Protein AF-A0A7Z9PT68-F1 (afdb_monomer_lite)

pLDDT: mean 85.9, std 8.34, range [60.0, 95.69]

Foldseek 3Di:
DADQQPRHAWDWDDFPPQTWTADPAQRDTDADVCSVVVQVPDPDGPCVNVDPPPDPDHHDDRDDDWTADPPPRHIDDWDADPNDID

Sequence (86 aa):
MNCPGCGNPMERVLARDTELDQCLVCRGLWLDHREIDELFALENIPARFLDQQQYGESPVMIGEGSRVCPRCDRDLRTVEVDGVKL

Radius of gyration: 13.24 Å; chains: 1; bounding box: 30×25×29 Å

Structure (mmCIF, N/CA/C/O backbone):
data_AF-A0A7Z9PT68-F1
#
_entry.id   AF-A0A7Z9PT68-F1
#
loop_
_atom_site.group_PDB
_atom_site.id
_atom_site.type_symbol
_atom_site.label_atom_id
_atom_site.label_alt_id
_atom_site.label_comp_id
_atom_site.label_asym_id
_atom_site.label_entity_id
_atom_site.label_seq_id
_atom_site.pdbx_PDB_ins_code
_atom_site.Cartn_x
_atom_site.Cartn_y
_atom_site.Cartn_z
_atom_site.occupancy
_atom_site.B_iso_or_equiv
_atom_site.auth_seq_id
_atom_site.auth_comp_id
_atom_site.auth_asym_id
_atom_site.auth_atom_id
_atom_site.pdbx_PDB_model_num
ATOM 1 N N . MET A 1 1 ? 5.632 -10.542 -3.423 1.00 89.81 1 MET A N 1
ATOM 2 C CA . MET A 1 1 ? 5.377 -9.757 -4.652 1.00 89.81 1 MET A CA 1
ATOM 3 C C . MET A 1 1 ? 6.210 -8.489 -4.606 1.00 89.81 1 MET A C 1
ATOM 5 O O . MET A 1 1 ? 6.468 -8.003 -3.509 1.00 89.81 1 MET A O 1
ATOM 9 N N . ASN A 1 2 ? 6.685 -8.003 -5.751 1.00 94.50 2 ASN A N 1
ATOM 10 C CA . ASN A 1 2 ? 7.575 -6.839 -5.792 1.00 94.50 2 ASN A CA 1
ATOM 11 C C . ASN A 1 2 ? 6.761 -5.549 -5.884 1.00 94.50 2 ASN A C 1
ATOM 13 O O . ASN A 1 2 ? 5.753 -5.499 -6.579 1.00 94.50 2 ASN A O 1
ATOM 17 N N . CYS A 1 3 ? 7.194 -4.509 -5.180 1.00 94.56 3 CYS A N 1
ATOM 18 C CA . CYS A 1 3 ? 6.527 -3.221 -5.161 1.00 94.56 3 CYS A CA 1
ATOM 19 C C . CYS A 1 3 ? 6.544 -2.599 -6.564 1.00 94.56 3 CYS A C 1
ATOM 21 O O . CYS A 1 3 ? 7.627 -2.383 -7.110 1.00 94.56 3 CYS A O 1
ATOM 23 N N . PRO A 1 4 ? 5.390 -2.220 -7.128 1.00 93.94 4 PRO A N 1
ATOM 24 C CA . PRO A 1 4 ? 5.343 -1.580 -8.441 1.00 93.94 4 PRO A CA 1
ATOM 25 C C . PRO A 1 4 ? 5.935 -0.162 -8.442 1.00 93.94 4 PRO A C 1
ATOM 27 O O . PRO A 1 4 ? 6.192 0.394 -9.504 1.00 93.94 4 PRO A O 1
ATOM 30 N N . GLY A 1 5 ? 6.141 0.437 -7.263 1.00 92.12 5 GLY A N 1
ATOM 31 C CA . GLY A 1 5 ? 6.770 1.748 -7.116 1.00 92.12 5 GLY A CA 1
ATOM 32 C C . GLY A 1 5 ? 8.299 1.712 -7.152 1.00 92.12 5 GLY A C 1
ATOM 33 O O . GLY A 1 5 ? 8.902 2.577 -7.775 1.00 92.12 5 GLY A O 1
ATOM 34 N N . CYS A 1 6 ? 8.936 0.734 -6.495 1.0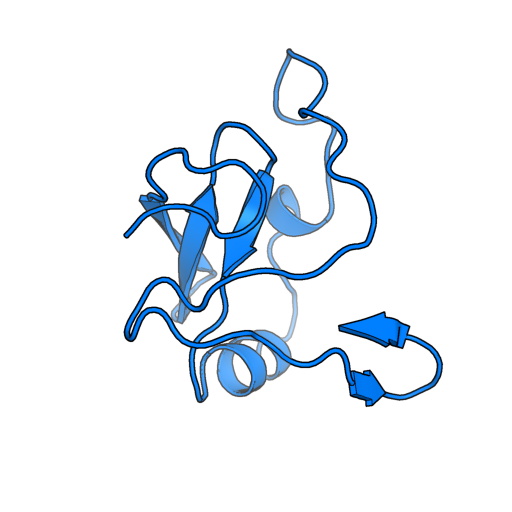0 92.56 6 CYS A N 1
ATOM 35 C CA . CYS A 1 6 ? 10.401 0.712 -6.337 1.00 92.56 6 CYS A CA 1
ATOM 36 C C . CYS A 1 6 ? 11.078 -0.645 -6.591 1.00 92.56 6 CYS A C 1
ATOM 38 O O . CYS A 1 6 ? 12.294 -0.748 -6.467 1.00 92.56 6 CYS A O 1
ATOM 40 N N . GLY A 1 7 ? 10.319 -1.698 -6.899 1.00 92.94 7 GLY A N 1
ATOM 41 C CA . GLY A 1 7 ? 10.834 -3.037 -7.204 1.00 92.94 7 GLY A CA 1
ATOM 42 C C . GLY A 1 7 ? 11.210 -3.907 -5.999 1.00 92.94 7 GLY A C 1
ATOM 43 O O . GLY A 1 7 ? 11.422 -5.104 -6.173 1.00 92.94 7 GLY A O 1
ATOM 44 N N . ASN A 1 8 ? 11.259 -3.359 -4.781 1.00 94.31 8 ASN A N 1
ATOM 45 C CA . ASN A 1 8 ? 11.594 -4.130 -3.578 1.00 94.31 8 ASN A CA 1
ATOM 46 C C . ASN A 1 8 ? 10.452 -5.065 -3.142 1.00 94.31 8 ASN A C 1
ATOM 48 O O . ASN A 1 8 ? 9.288 -4.745 -3.395 1.00 94.31 8 ASN A O 1
ATOM 52 N N . PRO A 1 9 ? 10.742 -6.182 -2.450 1.00 95.69 9 PRO A N 1
ATOM 53 C CA . PRO A 1 9 ? 9.708 -7.040 -1.879 1.00 95.69 9 PRO A CA 1
ATOM 54 C C . PRO A 1 9 ? 8.760 -6.268 -0.952 1.00 95.69 9 PRO A C 1
ATOM 56 O O . PRO A 1 9 ? 9.179 -5.372 -0.217 1.00 95.69 9 PRO A O 1
ATOM 59 N N . MET A 1 10 ? 7.477 -6.618 -1.003 1.00 95.19 10 MET A N 1
ATOM 60 C CA . MET A 1 10 ? 6.468 -6.148 -0.051 1.00 95.19 10 MET A CA 1
ATOM 61 C C . MET A 1 10 ? 6.217 -7.203 1.024 1.00 95.19 10 MET A C 1
ATOM 63 O O . MET A 1 10 ? 6.348 -8.403 0.765 1.00 95.19 10 MET A O 1
ATOM 67 N N . GLU A 1 11 ? 5.850 -6.737 2.213 1.00 93.62 11 GLU A N 1
ATOM 68 C CA . GLU A 1 11 ? 5.468 -7.556 3.357 1.00 93.62 11 GLU A CA 1
ATOM 69 C C . GLU A 1 11 ? 3.976 -7.425 3.638 1.00 93.62 11 GLU A C 1
ATOM 71 O O . GLU A 1 11 ? 3.401 -6.344 3.510 1.00 93.62 11 GLU A O 1
ATOM 76 N N . ARG A 1 12 ? 3.364 -8.523 4.084 1.00 92.94 12 ARG A N 1
ATOM 77 C CA . ARG A 1 12 ? 1.977 -8.512 4.539 1.00 92.94 12 ARG A CA 1
ATOM 78 C C . ARG A 1 12 ? 1.887 -7.900 5.918 1.00 92.94 12 ARG A C 1
ATOM 80 O O . ARG A 1 12 ? 2.588 -8.311 6.842 1.00 92.94 12 ARG A O 1
ATOM 87 N N . VAL A 1 13 ? 0.985 -6.948 6.063 1.00 89.88 13 VAL A N 1
ATOM 88 C CA . VAL A 1 13 ? 0.746 -6.231 7.303 1.00 89.88 13 VAL A CA 1
ATOM 89 C C . VAL A 1 13 ? -0.738 -6.237 7.622 1.00 89.88 13 VAL A C 1
ATOM 91 O O . VAL A 1 13 ? -1.582 -6.061 6.751 1.00 89.88 13 VAL A O 1
ATOM 94 N N . LEU A 1 14 ? -1.058 -6.391 8.902 1.00 87.31 14 LEU A N 1
ATOM 95 C CA . LEU A 1 14 ? -2.442 -6.473 9.347 1.00 87.31 14 LEU A CA 1
ATOM 96 C C . LEU A 1 14 ? -2.969 -5.090 9.757 1.00 87.31 14 LEU A C 1
ATOM 98 O O . LEU A 1 14 ? -2.447 -4.444 10.674 1.00 87.31 14 LEU A O 1
ATOM 102 N N . ALA A 1 15 ? -4.000 -4.620 9.067 1.00 84.00 15 ALA A N 1
ATOM 103 C CA . ALA A 1 15 ? -4.777 -3.437 9.399 1.00 84.00 15 ALA A CA 1
ATOM 104 C C . ALA A 1 15 ? -6.060 -3.871 10.126 1.00 84.00 15 ALA A C 1
ATOM 106 O O . ALA A 1 15 ? -7.122 -3.974 9.523 1.00 84.00 15 ALA A O 1
ATOM 107 N N . ARG A 1 16 ? -5.950 -4.143 11.434 1.00 83.75 16 ARG A N 1
ATOM 108 C CA . ARG A 1 16 ? -7.001 -4.798 12.242 1.00 83.75 16 ARG A CA 1
ATOM 109 C C . ARG A 1 16 ? -7.309 -6.210 11.744 1.00 83.75 16 ARG A C 1
ATOM 111 O O . ARG A 1 16 ? -6.617 -7.122 12.168 1.00 83.75 16 ARG A O 1
ATOM 118 N N . ASP A 1 17 ? -8.279 -6.357 10.849 1.00 84.12 17 ASP A N 1
ATOM 119 C CA . ASP A 1 17 ? -8.706 -7.641 10.281 1.00 84.12 17 ASP A CA 1
ATOM 120 C C . ASP A 1 17 ? -8.449 -7.719 8.765 1.00 84.12 17 ASP A C 1
ATOM 122 O O . ASP A 1 17 ? -8.667 -8.762 8.155 1.00 84.12 17 ASP A O 1
ATOM 126 N N . THR A 1 18 ? -7.946 -6.638 8.158 1.00 86.25 18 THR A N 1
ATOM 127 C CA . THR A 1 18 ? -7.603 -6.568 6.732 1.00 86.25 18 THR A CA 1
ATOM 128 C C . THR A 1 18 ? -6.111 -6.824 6.537 1.00 86.25 18 THR A C 1
ATOM 130 O O . THR A 1 18 ? -5.272 -6.135 7.124 1.00 86.25 18 THR A O 1
ATOM 133 N N . GLU A 1 19 ? -5.759 -7.811 5.718 1.00 89.88 19 GLU A N 1
ATOM 134 C CA . GLU A 1 19 ? -4.377 -8.065 5.298 1.00 89.88 19 GLU A CA 1
AT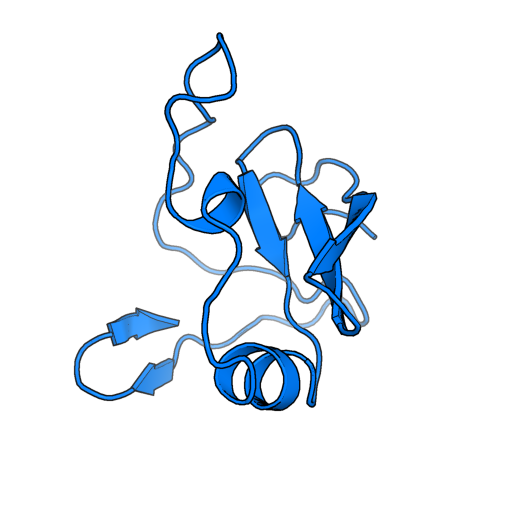OM 135 C C . GLU A 1 19 ? -4.043 -7.152 4.113 1.00 89.88 19 GLU A C 1
ATOM 137 O O . GLU A 1 19 ? -4.788 -7.123 3.143 1.00 89.88 19 GLU A O 1
ATOM 142 N N . LEU A 1 20 ? -2.952 -6.390 4.211 1.00 91.06 20 LEU A N 1
ATOM 143 C CA . LEU A 1 20 ? -2.472 -5.487 3.161 1.00 91.06 20 LEU A CA 1
ATOM 144 C C . LEU A 1 20 ? -1.018 -5.797 2.818 1.00 91.06 20 LEU A C 1
ATOM 146 O O . LEU A 1 20 ? -0.256 -6.208 3.693 1.00 91.06 20 LEU A O 1
ATOM 150 N N . ASP A 1 21 ? -0.586 -5.492 1.598 1.00 93.19 21 ASP A N 1
ATOM 151 C CA . ASP A 1 21 ? 0.824 -5.562 1.208 1.00 93.19 21 ASP A CA 1
ATOM 152 C C . ASP A 1 21 ? 1.494 -4.176 1.321 1.00 93.19 21 ASP A C 1
ATOM 154 O O . ASP A 1 21 ? 1.082 -3.200 0.693 1.00 93.19 21 ASP A O 1
ATOM 158 N N . GLN A 1 22 ? 2.565 -4.070 2.111 1.00 92.06 22 GLN A N 1
ATO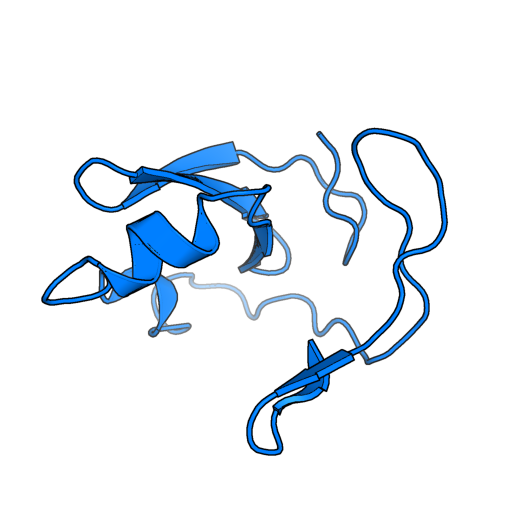M 159 C CA . GLN A 1 22 ? 3.321 -2.833 2.328 1.00 92.06 22 GLN A CA 1
ATOM 160 C C . GLN A 1 22 ? 4.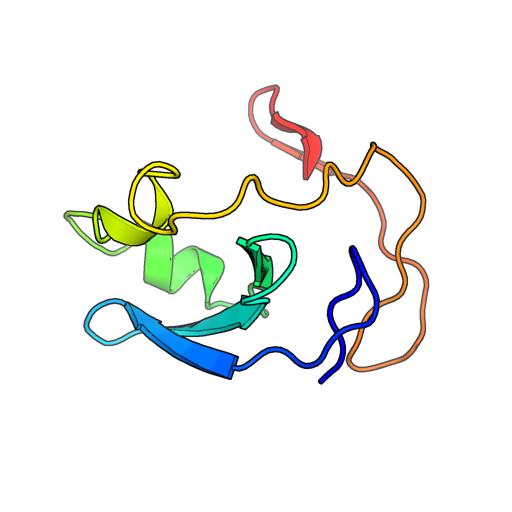783 -2.992 1.904 1.00 92.06 22 GLN A C 1
ATOM 162 O O . GLN A 1 22 ? 5.483 -3.914 2.316 1.00 92.06 22 GLN A O 1
ATOM 167 N N . CYS A 1 23 ? 5.295 -2.047 1.116 1.00 92.12 23 CYS A N 1
ATOM 168 C CA . CYS A 1 23 ? 6.726 -1.961 0.841 1.00 92.12 23 CYS A CA 1
ATOM 169 C C . CYS A 1 23 ? 7.444 -1.221 1.974 1.00 92.12 23 CYS A C 1
ATOM 171 O O . CYS A 1 23 ? 7.188 -0.039 2.178 1.00 92.12 23 CYS A O 1
ATOM 173 N N . LEU A 1 24 ? 8.400 -1.849 2.660 1.00 88.56 24 LEU A N 1
ATO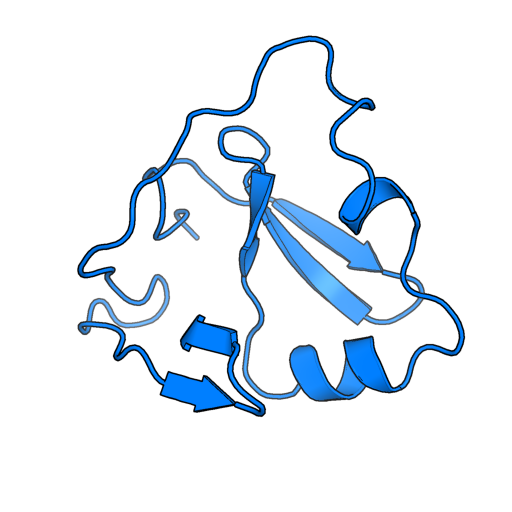M 174 C CA . LEU A 1 24 ? 9.150 -1.181 3.737 1.00 88.56 24 LEU A CA 1
ATOM 175 C C . LEU A 1 24 ? 10.204 -0.174 3.239 1.00 88.56 24 LEU A C 1
ATOM 177 O O . LEU A 1 24 ? 10.699 0.626 4.026 1.00 88.56 24 LEU A O 1
ATOM 181 N N . VAL A 1 25 ? 10.522 -0.179 1.938 1.00 89.31 25 VAL A N 1
ATOM 182 C CA . VAL A 1 25 ? 11.532 0.715 1.340 1.00 89.31 25 VAL A CA 1
ATOM 183 C C . VAL A 1 25 ? 10.926 2.047 0.899 1.00 89.31 25 VAL A C 1
ATOM 185 O O . VAL A 1 25 ? 11.320 3.107 1.378 1.00 89.31 25 VAL A O 1
ATOM 188 N N . CYS A 1 26 ? 9.947 2.019 -0.013 1.00 89.12 26 CYS A N 1
ATOM 189 C CA . CYS A 1 26 ? 9.287 3.244 -0.483 1.00 89.12 26 CYS A CA 1
ATOM 190 C C . CYS A 1 26 ? 8.001 3.573 0.284 1.00 89.12 26 CYS A C 1
ATOM 192 O O . CYS A 1 26 ? 7.368 4.584 -0.003 1.00 89.12 26 CYS A O 1
ATOM 194 N N . ARG A 1 27 ? 7.595 2.715 1.233 1.00 87.19 27 ARG A N 1
ATOM 195 C CA . ARG A 1 27 ? 6.391 2.867 2.072 1.00 87.19 27 ARG A CA 1
ATOM 196 C C . ARG A 1 27 ? 5.065 2.873 1.311 1.00 87.19 27 ARG A C 1
ATOM 198 O O . ARG A 1 27 ? 4.041 3.256 1.867 1.00 87.19 27 ARG A O 1
ATOM 205 N N . GLY A 1 28 ? 5.076 2.422 0.058 1.00 89.38 28 GLY A N 1
ATOM 206 C CA . GLY A 1 28 ? 3.866 2.254 -0.739 1.00 89.38 28 GLY A CA 1
ATOM 207 C C . GLY A 1 28 ? 3.005 1.110 -0.209 1.00 89.38 28 GLY A C 1
ATOM 208 O O . GLY A 1 28 ? 3.538 0.066 0.178 1.00 89.38 28 GLY A O 1
ATOM 209 N N . LEU A 1 29 ? 1.690 1.314 -0.224 1.00 90.56 29 LEU A N 1
ATOM 210 C CA . LEU A 1 29 ? 0.696 0.273 0.014 1.00 90.56 29 LEU A CA 1
ATOM 211 C C . LEU A 1 29 ? 0.205 -0.269 -1.324 1.00 90.56 29 LEU A C 1
ATOM 213 O O . LEU A 1 29 ? -0.047 0.493 -2.259 1.00 90.56 29 LEU A O 1
ATOM 217 N N . TRP A 1 30 ? 0.079 -1.584 -1.399 1.00 92.56 30 TRP A N 1
ATOM 218 C CA . TRP A 1 30 ? -0.625 -2.270 -2.464 1.00 92.56 30 TRP A CA 1
ATOM 219 C C . TRP A 1 30 ? -1.941 -2.797 -1.903 1.00 92.56 30 TRP A C 1
ATOM 221 O O . TRP A 1 30 ? -1.944 -3.456 -0.866 1.00 92.56 30 TRP A O 1
ATOM 231 N N . LEU A 1 31 ? -3.034 -2.455 -2.584 1.00 90.25 31 LEU A N 1
ATOM 232 C CA . LEU A 1 31 ? -4.383 -2.899 -2.256 1.00 90.25 31 LEU A CA 1
ATOM 233 C C . LEU A 1 31 ? -4.889 -3.748 -3.417 1.00 90.25 31 LEU A C 1
ATOM 235 O O . LEU A 1 31 ? -4.984 -3.266 -4.550 1.00 90.25 31 LEU A O 1
ATOM 239 N N . ASP A 1 32 ? -5.223 -4.997 -3.145 1.00 86.81 32 ASP A N 1
ATOM 240 C CA . ASP A 1 32 ? -5.912 -5.845 -4.100 1.00 86.81 32 ASP A CA 1
ATOM 241 C C . ASP A 1 32 ? -7.419 -5.596 -4.129 1.00 86.81 32 ASP A C 1
ATOM 243 O O . ASP A 1 32 ? -7.994 -4.796 -3.385 1.00 86.81 32 ASP A O 1
ATOM 247 N N . HIS A 1 33 ? -8.086 -6.280 -5.059 1.00 81.12 33 HIS A N 1
ATOM 248 C CA . HIS A 1 33 ? -9.530 -6.197 -5.190 1.00 81.12 33 HIS A CA 1
ATOM 249 C C . HIS A 1 33 ? -10.208 -6.574 -3.862 1.00 81.12 33 HIS A C 1
ATOM 251 O O . HIS A 1 33 ? -10.017 -7.685 -3.365 1.00 81.12 33 HIS A O 1
ATOM 257 N N . ARG A 1 34 ? -11.048 -5.658 -3.359 1.00 83.31 34 ARG A N 1
ATOM 258 C CA . ARG A 1 34 ? -11.767 -5.667 -2.067 1.00 83.31 34 ARG A CA 1
ATOM 259 C C . ARG A 1 34 ? -10.978 -5.220 -0.838 1.00 83.31 34 ARG A C 1
ATOM 261 O O . ARG A 1 34 ? -11.612 -4.772 0.107 1.00 83.31 34 ARG A O 1
ATOM 268 N N . GLU A 1 35 ? -9.647 -5.239 -0.846 1.00 88.94 35 GLU A N 1
ATOM 269 C CA . GLU A 1 35 ? -8.868 -4.743 0.305 1.00 88.94 35 GLU A CA 1
ATOM 270 C C . GLU A 1 35 ? -9.097 -3.246 0.530 1.00 88.94 35 GLU A C 1
ATOM 272 O O . GLU A 1 35 ? -9.122 -2.781 1.664 1.00 88.94 35 GLU A O 1
ATOM 277 N N . ILE A 1 36 ? -9.324 -2.494 -0.552 1.00 84.88 36 ILE A N 1
ATOM 278 C CA . ILE A 1 36 ? -9.720 -1.088 -0.468 1.00 84.88 36 ILE A CA 1
ATOM 279 C C . ILE A 1 36 ? -11.065 -0.931 0.255 1.00 84.88 36 ILE A C 1
ATOM 281 O O . ILE A 1 36 ? -11.160 -0.137 1.185 1.00 84.88 36 ILE A O 1
ATOM 285 N N . ASP A 1 37 ? -12.073 -1.730 -0.101 1.00 86.19 37 ASP A N 1
ATOM 286 C CA . ASP A 1 37 ? -13.403 -1.677 0.515 1.00 86.19 37 ASP A CA 1
ATOM 287 C C . ASP A 1 37 ? -13.338 -2.069 1.997 1.00 86.19 37 ASP A C 1
ATOM 289 O O . ASP A 1 37 ? -13.935 -1.413 2.848 1.00 86.19 37 ASP A O 1
ATOM 293 N N . GLU A 1 38 ? -12.566 -3.111 2.316 1.00 88.06 38 GLU A N 1
ATOM 294 C CA . GLU A 1 38 ? -12.319 -3.566 3.686 1.00 88.06 38 GLU A CA 1
ATOM 295 C C . GLU A 1 38 ? -11.589 -2.500 4.515 1.00 88.06 38 GLU A C 1
ATOM 297 O O . GLU A 1 38 ? -11.974 -2.230 5.654 1.00 88.06 38 GLU A O 1
ATOM 302 N N . LEU A 1 39 ? -10.592 -1.830 3.929 1.00 85.81 39 LEU A N 1
ATOM 303 C CA . LEU A 1 39 ? -9.863 -0.745 4.579 1.00 85.81 39 LEU A CA 1
ATOM 304 C C . LEU A 1 39 ? -10.763 0.471 4.850 1.00 85.81 39 LEU A C 1
ATOM 306 O O . LEU A 1 39 ? -10.675 1.059 5.929 1.00 85.81 39 LEU A O 1
ATOM 310 N N . PHE A 1 40 ? -11.642 0.836 3.911 1.00 82.56 40 PHE A N 1
ATOM 311 C CA . PHE A 1 40 ? -12.613 1.925 4.089 1.00 82.56 40 PHE A CA 1
ATOM 312 C C . PHE A 1 40 ? -13.759 1.570 5.044 1.00 82.56 40 PHE A C 1
ATOM 314 O O . PHE A 1 40 ? -14.376 2.471 5.611 1.00 82.56 40 PHE A O 1
ATOM 321 N N . ALA A 1 41 ? -14.035 0.282 5.258 1.00 86.31 41 ALA A N 1
ATOM 322 C CA . ALA A 1 41 ? -15.000 -0.174 6.255 1.00 86.31 41 ALA A CA 1
ATOM 323 C C . ALA A 1 41 ? -14.479 -0.045 7.699 1.00 86.31 41 ALA A C 1
ATOM 325 O O . ALA A 1 41 ? -15.262 -0.147 8.646 1.00 86.31 41 ALA A O 1
ATOM 326 N N . LEU A 1 42 ? -13.175 0.185 7.895 1.00 83.88 42 LEU A N 1
ATOM 327 C CA . LEU A 1 42 ? -12.622 0.424 9.223 1.00 83.88 42 LEU A CA 1
ATOM 328 C C . LEU A 1 42 ? -13.090 1.782 9.759 1.00 83.88 42 LEU A C 1
ATOM 330 O O . LEU A 1 42 ? -12.883 2.812 9.126 1.00 83.88 42 LEU A O 1
ATOM 334 N N . GLU A 1 43 ? -13.598 1.809 10.996 1.00 83.00 43 GLU A N 1
ATOM 335 C CA . GLU A 1 43 ? -13.920 3.073 11.685 1.00 83.00 43 GLU A CA 1
ATOM 336 C C . GLU A 1 43 ? -12.702 4.003 11.795 1.00 83.00 43 GLU A C 1
ATOM 338 O O . GLU A 1 43 ? -12.842 5.221 11.826 1.00 83.00 43 GLU A O 1
ATOM 343 N N . ASN A 1 44 ? -11.500 3.420 11.895 1.00 82.19 44 ASN A N 1
ATOM 344 C CA . ASN A 1 44 ? -10.237 4.142 11.985 1.00 82.19 44 ASN A CA 1
ATOM 345 C C . ASN A 1 44 ? -9.116 3.364 11.287 1.00 82.19 44 ASN A C 1
ATOM 347 O O . ASN A 1 44 ? -8.773 2.250 11.713 1.00 82.19 44 ASN A O 1
ATOM 351 N N . ILE A 1 45 ? -8.498 3.993 10.284 1.00 82.94 45 ILE A N 1
ATOM 352 C CA . ILE A 1 45 ? -7.285 3.497 9.625 1.00 82.94 45 ILE A CA 1
ATOM 353 C C . ILE A 1 45 ? -6.111 3.583 10.618 1.00 82.94 45 ILE A C 1
ATOM 355 O O . ILE A 1 45 ? -5.911 4.635 11.232 1.00 82.94 45 ILE A O 1
ATOM 359 N N . PRO A 1 46 ? -5.316 2.510 10.803 1.00 82.88 46 PRO A N 1
ATOM 360 C CA . PRO A 1 46 ? -4.164 2.545 11.699 1.00 82.88 46 PRO A CA 1
ATOM 361 C C . PRO A 1 46 ? -3.194 3.687 11.369 1.00 82.88 46 PRO A C 1
ATOM 363 O O . PRO A 1 46 ? -2.732 3.810 10.235 1.00 82.88 46 PRO A O 1
ATOM 366 N N . ALA A 1 47 ? -2.824 4.474 12.385 1.00 82.19 47 ALA A N 1
ATOM 367 C CA . ALA A 1 47 ? -2.009 5.682 12.223 1.00 82.19 47 ALA A CA 1
ATOM 368 C C . ALA A 1 47 ? -0.680 5.440 11.489 1.00 82.19 47 ALA A C 1
ATOM 370 O O . ALA A 1 47 ? -0.254 6.292 10.724 1.00 82.19 47 ALA A O 1
ATOM 371 N N . ARG A 1 48 ? -0.072 4.255 11.630 1.00 78.88 48 ARG A N 1
ATOM 372 C CA . ARG A 1 48 ? 1.164 3.860 10.924 1.00 78.88 48 ARG A CA 1
ATOM 373 C C . ARG A 1 48 ? 1.089 3.929 9.392 1.00 78.88 48 ARG A C 1
ATOM 375 O O . ARG A 1 48 ? 2.123 3.922 8.735 1.00 78.88 48 ARG A O 1
ATOM 382 N N . PHE A 1 49 ? -0.115 3.938 8.818 1.00 80.31 49 PHE A N 1
ATOM 383 C CA . PHE A 1 49 ? -0.322 4.104 7.376 1.00 80.31 49 PHE A CA 1
ATOM 384 C C . PHE A 1 49 ? -0.476 5.566 6.954 1.00 80.31 49 PHE A C 1
ATOM 386 O O . PHE A 1 49 ? -0.291 5.888 5.786 1.00 80.31 49 PHE A O 1
ATOM 393 N N . LEU A 1 50 ? -0.816 6.440 7.900 1.00 77.31 50 LEU A N 1
ATOM 394 C CA . LEU A 1 50 ? -1.007 7.873 7.684 1.00 77.31 50 LEU A CA 1
ATOM 395 C C . LEU A 1 50 ? 0.232 8.673 8.107 1.00 77.31 50 LEU A C 1
ATOM 397 O O . LEU A 1 50 ? 0.498 9.741 7.563 1.00 77.31 50 LEU A O 1
ATOM 401 N N . ASP A 1 51 ? 0.997 8.149 9.066 1.00 73.56 51 ASP A N 1
ATOM 402 C CA . ASP A 1 51 ? 2.153 8.806 9.654 1.00 73.56 51 ASP A CA 1
ATOM 403 C C . ASP A 1 51 ? 3.467 8.269 9.076 1.00 73.56 51 ASP A C 1
ATOM 405 O O . ASP A 1 51 ? 3.906 7.146 9.333 1.00 73.56 51 ASP A O 1
ATOM 409 N N . GLN A 1 52 ? 4.130 9.121 8.298 1.00 64.25 52 GLN A N 1
ATOM 410 C CA . GLN A 1 52 ? 5.432 8.841 7.706 1.00 64.25 52 GLN A CA 1
ATOM 411 C C . GLN A 1 52 ? 6.603 9.060 8.687 1.00 64.25 52 GLN A C 1
ATOM 413 O O . GLN A 1 52 ? 7.748 8.796 8.326 1.00 64.25 52 GLN A O 1
ATOM 418 N N . GLN A 1 53 ? 6.394 9.524 9.918 1.00 63.94 53 GLN A N 1
ATOM 419 C CA . GLN A 1 53 ? 7.505 9.811 10.839 1.00 63.94 53 GLN A CA 1
ATOM 420 C C . GLN A 1 53 ? 8.048 8.577 11.575 1.00 63.94 53 GLN A C 1
ATOM 422 O O . GLN A 1 53 ? 9.093 8.655 12.216 1.00 63.94 53 GLN A O 1
ATOM 427 N N . GLN A 1 54 ? 7.395 7.418 11.453 1.00 62.88 54 GLN A N 1
ATOM 428 C CA . GLN A 1 54 ? 7.745 6.221 12.226 1.00 62.88 54 GLN A CA 1
ATOM 429 C C . GLN A 1 54 ? 9.060 5.534 11.798 1.00 62.88 54 GLN A C 1
ATOM 431 O O . GLN A 1 54 ? 9.640 4.777 12.575 1.00 62.88 54 GLN A O 1
ATOM 436 N N . TYR A 1 55 ? 9.562 5.788 10.589 1.00 61.28 55 TYR A N 1
ATOM 437 C CA . TYR A 1 55 ? 10.756 5.118 10.065 1.00 61.28 55 TYR A CA 1
ATOM 438 C C . TYR A 1 55 ? 11.893 6.137 9.925 1.00 61.28 55 TYR A C 1
ATOM 440 O O . TYR A 1 55 ? 11.763 7.118 9.195 1.00 61.28 55 TYR A O 1
ATOM 448 N N . GLY A 1 56 ? 12.998 5.910 10.645 1.00 60.00 56 GLY A N 1
ATOM 449 C CA . GLY A 1 56 ? 14.111 6.857 10.826 1.00 60.00 56 GLY A CA 1
ATOM 450 C C . GLY A 1 56 ? 14.912 7.234 9.570 1.00 60.00 56 GLY A C 1
ATOM 451 O O . GLY A 1 56 ? 15.803 8.073 9.658 1.00 60.00 56 GLY A O 1
ATOM 452 N N . GLU A 1 57 ? 14.592 6.661 8.408 1.00 67.62 57 GLU A N 1
ATOM 453 C CA . GLU A 1 57 ? 15.173 7.007 7.106 1.00 67.62 57 GLU A CA 1
ATOM 454 C C . GLU A 1 57 ? 14.098 7.577 6.187 1.00 67.62 57 GLU A C 1
ATOM 456 O O . GLU A 1 57 ? 13.004 7.025 6.123 1.00 67.62 57 GLU A O 1
ATOM 461 N N . SER A 1 58 ? 14.390 8.650 5.446 1.00 69.06 58 SER A N 1
ATOM 462 C CA . SER A 1 58 ? 13.421 9.228 4.503 1.00 69.06 58 SER A CA 1
ATOM 463 C C . SER A 1 58 ? 13.020 8.201 3.433 1.00 69.06 58 SER A C 1
ATOM 465 O O . SER A 1 58 ? 13.904 7.560 2.862 1.00 69.06 58 SER A O 1
ATOM 467 N N . PRO A 1 59 ? 11.718 8.030 3.138 1.00 70.19 59 PRO A N 1
ATOM 468 C CA . PRO A 1 59 ? 11.286 7.093 2.111 1.00 70.19 59 PRO A CA 1
ATOM 469 C C . PRO A 1 59 ? 11.843 7.502 0.748 1.00 70.19 59 PRO A C 1
ATOM 471 O O . PRO A 1 59 ? 11.994 8.690 0.453 1.00 70.19 59 PRO A O 1
ATOM 474 N N . VAL A 1 60 ? 12.107 6.514 -0.108 1.00 80.31 60 VAL A N 1
ATOM 475 C CA . VAL A 1 60 ? 12.453 6.792 -1.505 1.00 80.31 60 VAL A CA 1
ATOM 476 C C . VAL A 1 60 ? 11.264 7.490 -2.163 1.00 80.31 60 VAL A C 1
ATOM 478 O O . VAL A 1 60 ? 10.175 6.922 -2.246 1.00 80.31 60 VAL A O 1
ATOM 481 N N . MET A 1 61 ? 11.479 8.719 -2.635 1.00 77.50 61 MET A N 1
ATOM 482 C CA . MET A 1 61 ? 10.470 9.475 -3.373 1.00 77.50 61 MET A CA 1
ATOM 483 C C . MET A 1 61 ? 10.231 8.806 -4.727 1.00 77.50 61 MET A C 1
ATOM 485 O O . MET A 1 61 ? 11.083 8.860 -5.613 1.00 77.50 61 MET A O 1
ATOM 489 N N . ILE A 1 62 ? 9.069 8.175 -4.886 1.00 83.38 62 ILE A N 1
ATOM 490 C CA . ILE A 1 62 ? 8.642 7.584 -6.155 1.00 83.38 62 ILE A CA 1
ATOM 491 C C . ILE A 1 62 ? 7.715 8.577 -6.851 1.00 83.38 62 ILE A C 1
ATOM 493 O O . ILE A 1 62 ? 6.620 8.851 -6.365 1.00 83.38 62 ILE A O 1
ATOM 497 N N . GLY A 1 63 ? 8.168 9.126 -7.978 1.00 82.19 63 GLY A N 1
ATOM 498 C CA . GLY A 1 63 ? 7.374 10.050 -8.786 1.00 82.19 63 GLY A CA 1
ATOM 499 C C . GLY A 1 63 ? 6.141 9.394 -9.418 1.00 82.19 63 GLY A C 1
ATOM 500 O O . GLY A 1 63 ? 5.979 8.169 -9.415 1.00 82.19 63 GLY A O 1
ATOM 501 N N . GLU A 1 64 ? 5.268 10.227 -9.984 1.00 82.81 64 GLU A N 1
ATOM 502 C CA . GLU A 1 64 ? 4.213 9.764 -10.889 1.00 82.81 64 GLU A CA 1
ATOM 503 C C . GLU A 1 64 ? 4.832 9.061 -12.112 1.00 82.81 64 GLU A C 1
ATOM 505 O O . GLU A 1 64 ? 5.910 9.435 -12.578 1.00 82.81 64 GLU A O 1
ATOM 510 N N . GLY A 1 65 ? 4.158 8.039 -12.642 1.00 82.56 65 GLY A N 1
ATOM 511 C CA . GLY A 1 65 ? 4.629 7.310 -13.818 1.00 82.56 65 GLY A CA 1
ATOM 512 C C . GLY A 1 65 ? 3.905 5.985 -14.040 1.00 82.56 65 GLY A C 1
ATOM 513 O O . GLY A 1 65 ? 3.115 5.544 -13.202 1.00 82.56 65 GLY A O 1
ATOM 514 N N . SER A 1 66 ? 4.195 5.351 -15.177 1.00 85.00 66 SER A N 1
ATOM 515 C CA . SER A 1 66 ? 3.686 4.018 -15.504 1.00 85.00 66 SER A CA 1
ATOM 516 C C . SER A 1 66 ? 4.260 2.971 -14.553 1.00 85.00 66 SER A C 1
ATOM 518 O O . SER A 1 66 ? 5.462 2.944 -14.288 1.00 85.00 66 SER A O 1
ATOM 520 N N . ARG A 1 67 ? 3.391 2.095 -14.054 1.00 91.81 67 ARG A N 1
ATOM 521 C CA . ARG A 1 67 ? 3.726 1.016 -13.122 1.00 91.81 67 ARG A CA 1
ATOM 522 C C . ARG A 1 67 ? 3.205 -0.306 -13.662 1.00 91.81 67 ARG A C 1
ATOM 524 O O . ARG A 1 67 ? 2.205 -0.327 -14.373 1.00 91.81 67 ARG A O 1
ATOM 531 N N . VAL A 1 68 ? 3.850 -1.402 -13.284 1.00 94.06 68 VAL A N 1
ATOM 532 C CA . VAL A 1 68 ? 3.487 -2.754 -13.724 1.00 94.06 68 VAL A CA 1
ATOM 533 C C . VAL A 1 68 ? 2.781 -3.494 -12.592 1.00 94.06 68 VAL A C 1
ATOM 535 O O . VAL A 1 68 ? 3.203 -3.423 -11.442 1.00 94.06 68 VAL A O 1
ATOM 538 N N . CYS A 1 69 ? 1.701 -4.206 -12.903 1.00 93.31 69 CYS A N 1
ATOM 539 C CA . CYS A 1 69 ? 0.951 -4.994 -11.937 1.00 93.31 69 CYS A CA 1
ATOM 540 C C . CYS A 1 69 ? 1.823 -6.135 -11.386 1.00 93.31 69 CYS A C 1
ATOM 542 O O . CYS A 1 69 ? 2.198 -7.025 -12.149 1.00 93.31 69 CYS A O 1
ATOM 544 N N . PRO A 1 70 ? 2.055 -6.207 -10.066 1.00 93.00 70 PRO A N 1
ATOM 545 C CA . PRO A 1 70 ? 2.922 -7.216 -9.458 1.00 93.00 70 PRO A CA 1
ATOM 546 C C . PRO A 1 70 ? 2.325 -8.634 -9.436 1.00 93.00 70 PRO A C 1
ATOM 548 O O . PRO A 1 70 ? 2.958 -9.559 -8.926 1.00 93.00 70 PRO A O 1
ATOM 551 N N . ARG A 1 71 ? 1.095 -8.806 -9.944 1.00 91.25 71 ARG A N 1
ATOM 552 C CA . ARG A 1 71 ? 0.400 -10.096 -10.051 1.00 91.25 71 ARG A CA 1
ATOM 553 C C . ARG A 1 71 ? 0.378 -10.669 -11.469 1.00 91.25 71 ARG A C 1
ATOM 55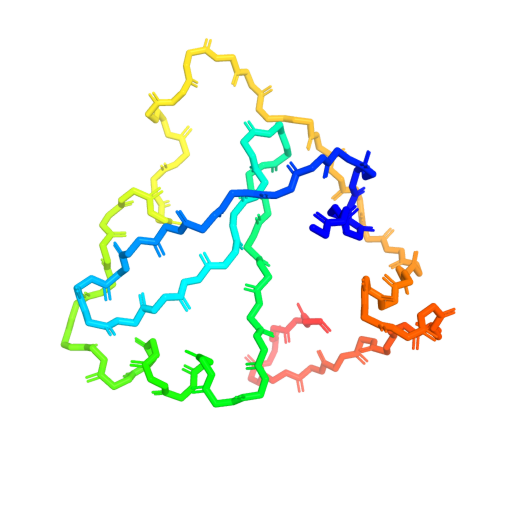5 O O . ARG A 1 71 ? 0.267 -11.883 -11.607 1.00 91.25 71 ARG A O 1
ATOM 562 N N . CYS A 1 72 ? 0.408 -9.830 -12.508 1.00 93.81 72 CYS A N 1
ATOM 563 C CA . CYS A 1 72 ? 0.218 -10.278 -13.896 1.00 93.81 72 CYS A CA 1
ATOM 564 C C . CYS A 1 72 ? 1.079 -9.554 -14.941 1.00 93.81 72 CYS A C 1
ATOM 566 O O . CYS A 1 72 ? 0.871 -9.763 -16.135 1.00 93.81 72 CYS A O 1
ATOM 568 N N . ASP A 1 73 ? 1.995 -8.691 -14.503 1.00 93.69 73 ASP A N 1
ATOM 569 C CA . ASP A 1 73 ? 2.973 -7.975 -15.325 1.00 93.69 73 ASP A CA 1
ATOM 570 C C . ASP A 1 73 ? 2.393 -7.057 -16.419 1.00 93.69 73 ASP A C 1
ATOM 572 O O . ASP A 1 73 ? 3.096 -6.642 -17.339 1.00 93.69 73 ASP A O 1
ATOM 576 N N . ARG A 1 74 ? 1.110 -6.689 -16.319 1.00 95.06 74 ARG A N 1
ATOM 577 C CA . ARG A 1 74 ? 0.472 -5.698 -17.205 1.00 95.06 74 ARG A CA 1
ATOM 578 C C . ARG A 1 74 ? 0.577 -4.289 -16.642 1.00 95.06 74 ARG A C 1
ATOM 580 O O . ARG A 1 74 ? 0.573 -4.112 -15.427 1.00 95.06 74 ARG A O 1
ATOM 587 N N . ASP A 1 75 ? 0.566 -3.296 -17.522 1.00 94.81 75 ASP A N 1
ATOM 588 C CA . ASP A 1 75 ? 0.556 -1.889 -17.124 1.00 94.81 75 ASP A CA 1
ATOM 589 C C . ASP A 1 75 ? -0.681 -1.539 -16.286 1.00 94.81 75 ASP A C 1
ATOM 591 O O . ASP A 1 75 ? -1.823 -1.869 -16.630 1.00 94.81 75 ASP A O 1
ATOM 595 N N . LEU A 1 76 ? -0.441 -0.838 -15.181 1.00 92.44 76 LEU A N 1
ATOM 596 C CA . LEU A 1 76 ? -1.474 -0.208 -14.374 1.00 92.44 76 LEU A CA 1
ATOM 597 C C . LEU A 1 76 ? -1.929 1.084 -15.047 1.00 92.44 76 LEU A C 1
ATOM 599 O O . LEU A 1 76 ? -1.143 1.801 -15.667 1.00 92.44 76 LEU A O 1
ATOM 603 N N . ARG A 1 77 ? -3.217 1.390 -14.901 1.00 91.62 77 ARG A N 1
ATOM 604 C CA . ARG A 1 77 ? -3.799 2.646 -15.372 1.00 91.62 77 ARG A CA 1
ATOM 605 C C . ARG A 1 77 ? -4.080 3.537 -14.183 1.00 91.62 77 ARG A C 1
ATOM 607 O O . ARG A 1 77 ? -4.657 3.061 -13.211 1.00 91.62 77 ARG A O 1
ATOM 614 N N . THR A 1 78 ? -3.734 4.810 -14.320 1.00 90.62 78 THR A N 1
ATOM 615 C CA . THR A 1 78 ? -4.129 5.826 -13.352 1.00 90.62 78 THR A CA 1
ATOM 616 C C . THR A 1 78 ? -5.610 6.145 -13.505 1.00 90.62 78 THR A C 1
ATOM 618 O O . THR A 1 78 ? -6.087 6.355 -14.624 1.00 90.62 78 THR A O 1
ATOM 621 N N . VAL A 1 79 ? -6.328 6.188 -12.389 1.00 90.25 79 VAL A N 1
ATOM 622 C CA . VAL A 1 79 ? -7.729 6.615 -12.310 1.00 90.25 79 VAL A CA 1
ATOM 623 C C . VAL A 1 79 ? -7.852 7.802 -11.362 1.00 90.25 79 VAL A C 1
ATOM 625 O O . VAL A 1 79 ? -7.039 7.963 -10.461 1.00 90.25 79 VAL A O 1
ATOM 628 N N . GLU A 1 80 ? -8.851 8.656 -11.569 1.00 92.12 80 GLU A N 1
ATOM 629 C CA . GLU A 1 80 ? -9.130 9.780 -10.672 1.00 92.12 80 GLU A CA 1
ATOM 630 C C . GLU A 1 80 ? -10.446 9.531 -9.934 1.00 92.12 80 GLU A C 1
ATOM 632 O O . GLU A 1 80 ? -11.464 9.237 -10.564 1.00 92.12 80 GLU A O 1
ATOM 637 N N . VAL A 1 81 ? -10.416 9.632 -8.607 1.00 86.12 81 VAL A N 1
ATOM 638 C CA . VAL A 1 81 ? -11.578 9.483 -7.723 1.00 86.12 81 VAL A CA 1
ATOM 639 C C . VAL A 1 81 ? -11.624 10.704 -6.814 1.00 86.12 81 VAL A C 1
ATOM 641 O O . VAL A 1 81 ? -10.663 10.967 -6.100 1.00 86.12 81 VAL A O 1
ATOM 644 N N . ASP A 1 82 ? -12.706 11.482 -6.877 1.00 92.19 82 ASP A N 1
ATOM 645 C CA . ASP A 1 82 ? -12.901 12.700 -6.073 1.00 92.19 82 ASP A CA 1
ATOM 646 C C . ASP A 1 82 ? -11.703 13.679 -6.091 1.00 92.19 82 ASP A C 1
ATOM 648 O O . ASP A 1 82 ? -11.355 14.295 -5.085 1.00 92.19 82 ASP A O 1
ATOM 652 N N . GLY A 1 83 ? -11.053 13.827 -7.253 1.00 90.12 83 GLY A N 1
ATOM 653 C CA . GLY A 1 83 ? -9.889 14.705 -7.440 1.00 90.12 83 GLY A CA 1
ATOM 654 C C . GLY A 1 83 ? -8.549 14.107 -6.991 1.00 90.12 83 GLY A C 1
ATOM 655 O O . GLY A 1 83 ? -7.522 14.786 -7.048 1.00 90.12 83 GLY A O 1
ATOM 656 N N . VAL A 1 84 ? -8.535 12.845 -6.556 1.00 84.69 84 VAL A N 1
ATOM 657 C CA . VAL A 1 84 ? -7.333 12.094 -6.172 1.00 84.69 84 VAL A CA 1
ATOM 658 C C . VAL A 1 84 ? -6.947 11.133 -7.292 1.00 84.69 84 VAL A C 1
ATOM 660 O O . VAL A 1 84 ? -7.751 10.299 -7.703 1.00 84.69 84 VAL A O 1
ATOM 663 N N . LYS A 1 85 ? -5.700 11.219 -7.771 1.00 86.75 85 LYS A N 1
ATOM 664 C CA . LYS A 1 85 ? -5.137 10.265 -8.740 1.00 86.75 85 LYS A CA 1
ATOM 665 C C . LYS A 1 85 ? -4.621 9.014 -8.025 1.00 86.75 85 LYS A C 1
ATOM 667 O O . LYS A 1 85 ? -3.810 9.134 -7.107 1.00 86.75 85 LYS A O 1
ATOM 672 N N . LEU A 1 86 ? -5.048 7.841 -8.486 1.00 82.50 86 LEU A N 1
ATOM 673 C CA . LEU A 1 86 ? -4.657 6.508 -8.013 1.00 82.50 86 LEU A CA 1
ATOM 674 C C . LEU A 1 86 ? -3.976 5.731 -9.138 1.00 82.50 86 LEU A C 1
ATOM 676 O O . LEU A 1 86 ? -4.539 5.734 -10.254 1.00 82.50 86 LEU A O 1
#

Secondary structure (DSSP, 8-state):
-B-TTTSPBEEEEEETTEEEEEETTT--EE--TTHHHHHHTSSS--GGGT-GGGSSSPPP---S---B-TTT-PBP---EETTEE-